Protein AF-A0A951BFP6-F1 (afdb_monomer_lite)

Radius of gyration: 20.08 Å; chains: 1; bounding box: 48×33×45 Å

Foldseek 3Di:
DVLVVVLVVCCVVPNNVRSVCVCVVVVPDDDDPDQCPDPVRRDPVVNVVVCVVCVVVVVVVVVVVVVVCVVVVHDDDDDPPDPPPPPDDD

Sequence (90 aa):
AGIDGALRLAAELRGDEAAQAIQLHMAYAPEPPFDSGTPETAPPQILEQERRSVRTITVQREQTARRIAAKLGIAVSARKRGMSSHRRRA

pLDDT: mean 89.22, std 17.71, range [39.94, 98.81]

Structure (mmCIF, N/CA/C/O backbone):
data_AF-A0A951BFP6-F1
#
_entry.id   AF-A0A951BFP6-F1
#
loop_
_atom_site.group_PDB
_atom_site.id
_atom_site.type_symbol
_atom_site.label_atom_id
_atom_site.label_alt_id
_atom_site.label_comp_id
_atom_site.label_asym_id
_atom_site.label_entity_id
_atom_site.label_seq_id
_atom_site.pdbx_PDB_ins_code
_atom_site.Cartn_x
_atom_site.Cartn_y
_atom_site.Cartn_z
_atom_site.occupancy
_atom_site.B_iso_or_equiv
_atom_site.auth_seq_id
_atom_site.auth_comp_id
_atom_site.auth_asym_id
_atom_site.auth_atom_id
_atom_site.pdbx_PDB_model_num
ATOM 1 N N . ALA A 1 1 ? -0.781 -2.558 0.415 1.00 74.38 1 ALA A N 1
ATOM 2 C CA . ALA A 1 1 ? -1.365 -1.728 -0.655 1.00 74.38 1 ALA A CA 1
ATOM 3 C C . ALA A 1 1 ? -2.813 -2.158 -0.879 1.00 74.38 1 ALA A C 1
ATOM 5 O O . ALA A 1 1 ? -3.109 -3.336 -0.722 1.00 74.38 1 ALA A O 1
ATOM 6 N N . GLY A 1 2 ? -3.726 -1.221 -1.153 1.00 94.56 2 GLY A N 1
ATOM 7 C CA . GLY A 1 2 ? -5.163 -1.520 -1.251 1.00 94.56 2 GLY A CA 1
ATOM 8 C C . GLY A 1 2 ? -5.542 -2.364 -2.471 1.00 94.56 2 GLY A C 1
ATOM 9 O O . GLY A 1 2 ? -6.417 -3.211 -2.353 1.00 94.56 2 GLY A O 1
ATOM 10 N N . ILE A 1 3 ? -4.851 -2.177 -3.603 1.00 96.88 3 ILE A N 1
ATOM 11 C CA . ILE A 1 3 ? -5.127 -2.906 -4.851 1.00 96.88 3 ILE A CA 1
ATOM 12 C C . ILE A 1 3 ? -4.784 -4.391 -4.698 1.00 96.88 3 ILE A C 1
ATOM 14 O O . ILE A 1 3 ? -5.653 -5.226 -4.914 1.00 96.88 3 ILE A O 1
ATOM 18 N N . ASP A 1 4 ? -3.578 -4.723 -4.222 1.00 96.88 4 ASP A N 1
ATOM 19 C CA . ASP A 1 4 ? -3.189 -6.123 -3.977 1.00 96.88 4 ASP A CA 1
ATOM 20 C C . ASP A 1 4 ? -4.146 -6.812 -2.993 1.00 96.88 4 ASP A C 1
ATOM 22 O O . ASP A 1 4 ? -4.549 -7.957 -3.188 1.00 96.88 4 ASP A O 1
ATOM 26 N N . GLY A 1 5 ? -4.552 -6.089 -1.943 1.00 97.81 5 GLY A N 1
ATOM 27 C CA . GLY A 1 5 ? -5.532 -6.579 -0.977 1.00 97.81 5 GLY A CA 1
ATOM 28 C C . GLY A 1 5 ? -6.909 -6.819 -1.600 1.00 97.81 5 GLY A C 1
ATOM 29 O O . GLY A 1 5 ? -7.541 -7.829 -1.306 1.00 97.81 5 GLY A O 1
ATOM 30 N N . ALA A 1 6 ? -7.365 -5.928 -2.481 1.00 98.00 6 ALA A N 1
ATOM 31 C CA . ALA A 1 6 ? -8.640 -6.065 -3.176 1.00 98.00 6 ALA A CA 1
ATOM 32 C C . ALA A 1 6 ? -8.626 -7.202 -4.209 1.00 98.00 6 ALA A C 1
ATOM 34 O O . ALA A 1 6 ? -9.616 -7.918 -4.314 1.00 98.00 6 ALA A O 1
ATOM 35 N N . LEU A 1 7 ? -7.518 -7.410 -4.930 1.00 98.44 7 LEU A N 1
ATOM 36 C CA . LEU A 1 7 ? -7.358 -8.547 -5.843 1.00 98.44 7 LEU A CA 1
ATOM 37 C C . LEU A 1 7 ? -7.363 -9.875 -5.081 1.00 98.44 7 LEU A C 1
ATOM 39 O O . LEU A 1 7 ? -8.051 -10.809 -5.487 1.00 98.44 7 LEU A O 1
ATOM 43 N N . ARG A 1 8 ? -6.680 -9.939 -3.931 1.00 98.31 8 ARG A N 1
ATOM 44 C CA . ARG A 1 8 ? -6.745 -11.106 -3.042 1.00 98.31 8 ARG A CA 1
ATOM 45 C C . ARG A 1 8 ? -8.165 -11.357 -2.538 1.00 98.31 8 ARG A C 1
ATOM 47 O O . ARG A 1 8 ? -8.634 -12.486 -2.581 1.00 98.31 8 ARG A O 1
ATOM 54 N N . LEU A 1 9 ? -8.866 -10.306 -2.114 1.00 98.44 9 LEU A N 1
ATOM 55 C CA . LEU A 1 9 ? -10.261 -10.417 -1.695 1.00 98.44 9 LEU A CA 1
ATOM 56 C C . LEU A 1 9 ? -11.167 -10.876 -2.850 1.00 98.44 9 LEU A C 1
ATOM 58 O O . LEU A 1 9 ? -12.067 -11.681 -2.639 1.00 98.44 9 LEU A O 1
ATOM 62 N N . ALA A 1 10 ? -10.937 -10.397 -4.074 1.00 98.62 10 ALA A N 1
ATOM 63 C CA . ALA A 1 10 ? -11.679 -10.843 -5.250 1.00 98.62 10 ALA A CA 1
ATOM 64 C C . ALA A 1 10 ? -11.459 -12.338 -5.518 1.00 98.62 10 ALA A C 1
ATOM 66 O O . ALA A 1 10 ? -12.434 -13.045 -5.762 1.00 98.62 10 ALA A O 1
ATOM 67 N N . ALA A 1 11 ? -10.221 -12.824 -5.391 1.00 98.56 11 ALA A N 1
ATOM 68 C CA . ALA A 1 11 ? -9.905 -14.246 -5.502 1.00 98.56 11 ALA A CA 1
ATOM 69 C C . ALA A 1 11 ? -10.630 -15.067 -4.423 1.00 98.56 11 ALA A C 1
ATOM 71 O O . ALA A 1 11 ? -11.312 -16.041 -4.736 1.00 98.56 11 ALA A O 1
ATOM 72 N N . GLU A 1 12 ? -10.590 -14.616 -3.165 1.00 98.62 12 GLU A N 1
ATOM 73 C CA . GLU A 1 12 ? -11.276 -15.274 -2.043 1.00 98.62 12 GLU A CA 1
ATOM 74 C C . GLU A 1 12 ? -12.806 -15.321 -2.222 1.00 98.62 12 GLU A C 1
ATOM 76 O O . GLU A 1 12 ? -13.454 -16.275 -1.796 1.00 98.62 12 GLU A O 1
ATOM 81 N N . LEU A 1 13 ? -13.401 -14.310 -2.863 1.00 98.62 13 LEU A N 1
ATOM 82 C CA . LEU A 1 13 ? -14.855 -14.195 -3.015 1.00 98.62 13 LEU A CA 1
ATOM 83 C C . LEU A 1 13 ? -15.412 -14.746 -4.332 1.00 98.62 13 LEU A C 1
ATOM 85 O O . LEU A 1 13 ? -16.625 -14.962 -4.415 1.00 98.62 13 LEU A O 1
ATOM 89 N N . ARG A 1 14 ? -14.594 -14.852 -5.385 1.00 98.56 14 ARG A N 1
ATOM 90 C CA . ARG A 1 14 ? -15.040 -15.133 -6.764 1.00 98.56 14 ARG A CA 1
ATOM 91 C C . ARG A 1 14 ? -14.116 -16.066 -7.553 1.00 98.56 14 ARG A C 1
ATOM 93 O O . ARG A 1 14 ? -14.438 -16.358 -8.701 1.00 98.56 14 ARG A O 1
ATOM 100 N N . GLY A 1 15 ? -13.032 -16.548 -6.952 1.00 98.62 15 GLY A N 1
ATOM 101 C CA . GLY A 1 15 ? -12.047 -17.406 -7.602 1.00 98.62 15 GLY A CA 1
ATOM 102 C C . GLY A 1 15 ? -10.943 -16.631 -8.321 1.00 98.62 15 GLY A C 1
ATOM 103 O O . GLY A 1 15 ? -11.066 -15.436 -8.620 1.00 98.62 15 GLY A O 1
ATOM 104 N N . ASP A 1 16 ? -9.850 -17.337 -8.596 1.00 98.56 16 ASP A N 1
ATOM 105 C CA . ASP A 1 16 ? -8.629 -16.765 -9.159 1.00 98.56 16 ASP A CA 1
ATOM 106 C C . ASP A 1 16 ? -8.852 -16.201 -10.568 1.00 98.56 16 ASP A C 1
ATOM 108 O O . ASP A 1 16 ? -8.311 -15.140 -10.882 1.00 98.56 16 ASP A O 1
ATOM 112 N N . GLU A 1 17 ? -9.688 -16.830 -11.406 1.00 98.75 17 GLU A N 1
ATOM 113 C CA . GLU A 1 17 ? -9.950 -16.338 -12.765 1.00 98.75 17 GLU A CA 1
ATOM 114 C C . GLU A 1 17 ? -10.610 -14.953 -12.755 1.00 98.75 17 GLU A C 1
ATOM 116 O O . GLU A 1 17 ? -10.267 -14.091 -13.565 1.00 98.75 17 GLU A O 1
ATOM 121 N N . ALA A 1 18 ? -11.525 -14.705 -11.812 1.00 98.69 18 ALA A N 1
ATOM 122 C CA . ALA A 1 18 ? -12.173 -13.405 -11.668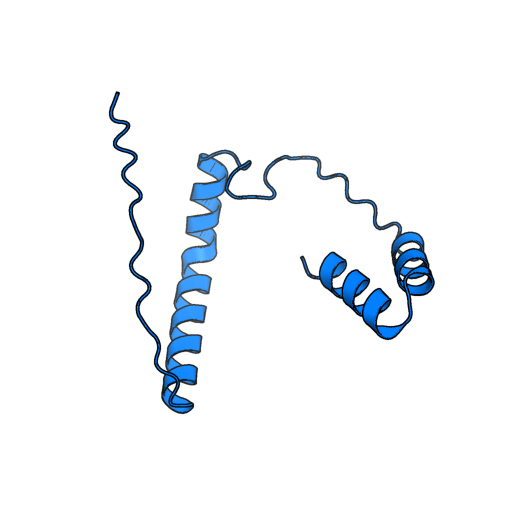 1.00 98.69 18 ALA A CA 1
ATOM 123 C C . ALA A 1 18 ? -11.171 -12.326 -11.229 1.00 98.69 18 ALA A C 1
ATOM 125 O O . ALA A 1 18 ? -11.180 -11.217 -11.767 1.00 98.69 18 ALA A O 1
ATOM 126 N N . ALA A 1 19 ? -10.279 -12.646 -10.288 1.00 98.75 19 ALA A N 1
ATOM 127 C CA . ALA A 1 19 ? -9.228 -11.729 -9.852 1.00 98.75 19 ALA A CA 1
ATOM 128 C C . ALA A 1 19 ? -8.228 -11.422 -10.979 1.00 98.75 19 ALA A C 1
ATOM 130 O O . ALA A 1 19 ? -7.892 -10.257 -11.194 1.00 98.75 19 ALA A O 1
ATOM 131 N N . GLN A 1 20 ? -7.811 -12.436 -11.743 1.00 98.69 20 GLN A N 1
ATOM 132 C CA . GLN A 1 20 ? -6.924 -12.276 -12.900 1.00 98.69 20 GLN A CA 1
ATOM 133 C C . GLN A 1 20 ? -7.582 -11.447 -14.011 1.00 98.69 20 GLN A C 1
ATOM 135 O O . GLN A 1 20 ? -6.940 -10.563 -14.579 1.00 98.69 20 GLN A O 1
ATOM 140 N N . ALA A 1 21 ? -8.873 -11.661 -14.284 1.00 98.81 21 ALA A N 1
ATOM 141 C CA . ALA A 1 21 ? -9.625 -10.854 -15.242 1.00 98.81 21 ALA A CA 1
ATOM 142 C C . ALA A 1 21 ? -9.699 -9.380 -14.815 1.00 98.81 21 ALA A C 1
ATOM 144 O O . ALA A 1 21 ? -9.501 -8.494 -15.644 1.00 98.81 21 ALA A O 1
ATOM 145 N N . ILE A 1 22 ? -9.924 -9.101 -13.525 1.00 98.62 22 ILE A N 1
ATOM 146 C CA . ILE A 1 22 ? -9.909 -7.734 -12.976 1.00 98.62 22 ILE A CA 1
ATOM 147 C C . ILE A 1 22 ? -8.513 -7.112 -13.101 1.00 98.62 22 ILE A C 1
ATOM 149 O O . ILE A 1 22 ? -8.388 -5.963 -13.531 1.00 98.62 22 ILE A O 1
ATOM 153 N N . GLN A 1 23 ? -7.466 -7.864 -12.748 1.00 98.69 23 GLN A N 1
ATOM 154 C CA . GLN A 1 23 ? -6.080 -7.414 -12.855 1.00 98.69 23 GLN A CA 1
ATOM 155 C C . GLN A 1 23 ? -5.729 -7.031 -14.300 1.00 98.69 23 GLN A C 1
ATOM 157 O O . GLN A 1 23 ? -5.173 -5.956 -14.534 1.00 98.69 23 GLN A O 1
ATOM 162 N N . LEU A 1 24 ? -6.098 -7.878 -15.265 1.00 98.62 24 LEU A N 1
ATOM 163 C CA . LEU A 1 24 ? -5.885 -7.635 -16.690 1.00 98.62 24 LEU A CA 1
ATOM 164 C C . LEU A 1 24 ? -6.724 -6.460 -17.202 1.00 98.62 24 LEU A C 1
ATOM 166 O O . LEU A 1 24 ? -6.203 -5.613 -17.922 1.00 98.62 24 LEU A O 1
ATOM 170 N N . HIS A 1 25 ? -7.998 -6.378 -16.811 1.00 98.44 25 HIS A N 1
ATOM 171 C CA . HIS A 1 25 ? -8.908 -5.313 -17.237 1.00 98.44 25 HIS A CA 1
ATOM 172 C C . HIS A 1 25 ? -8.380 -3.919 -16.884 1.00 98.44 25 HIS A C 1
ATOM 174 O O . HIS A 1 25 ? -8.509 -2.996 -17.686 1.00 98.44 25 HIS A O 1
ATOM 180 N N . MET A 1 26 ? -7.751 -3.767 -15.715 1.00 97.88 26 MET A N 1
ATOM 181 C CA . MET A 1 26 ? -7.145 -2.495 -15.313 1.00 97.88 26 MET A CA 1
ATOM 182 C C . MET A 1 26 ? -5.685 -2.325 -15.773 1.00 97.88 26 MET A C 1
ATOM 184 O O . MET A 1 26 ? -5.069 -1.317 -15.436 1.00 97.88 26 MET A O 1
ATOM 188 N N . ALA A 1 27 ? -5.120 -3.311 -16.481 1.00 97.81 27 ALA A N 1
ATOM 189 C CA . ALA A 1 27 ? -3.699 -3.391 -16.822 1.00 97.81 27 ALA A CA 1
ATOM 190 C C . ALA A 1 27 ? -2.773 -3.211 -15.598 1.00 97.81 27 ALA A C 1
ATOM 192 O O . ALA A 1 27 ? -1.786 -2.475 -15.642 1.00 97.81 27 ALA A O 1
ATOM 193 N N . TYR A 1 28 ? -3.090 -3.876 -14.479 1.00 97.56 28 TYR A N 1
ATOM 194 C CA . TYR A 1 28 ? -2.296 -3.775 -13.250 1.00 97.56 28 TYR A CA 1
ATOM 195 C C . TYR A 1 28 ? -1.032 -4.632 -13.317 1.00 97.56 28 TYR A C 1
ATOM 197 O O . TYR A 1 28 ? -0.994 -5.781 -12.865 1.00 97.56 28 TYR A O 1
ATOM 205 N N . ALA A 1 29 ? 0.005 -4.020 -13.878 1.00 97.38 29 ALA A N 1
ATOM 206 C CA . ALA A 1 29 ? 1.377 -4.502 -13.925 1.00 97.38 29 ALA A CA 1
ATOM 207 C C . ALA A 1 29 ? 2.303 -3.385 -13.405 1.00 97.38 29 ALA A C 1
ATOM 209 O O . ALA A 1 29 ? 2.831 -2.606 -14.198 1.00 97.38 29 ALA A O 1
ATOM 210 N N . PRO A 1 30 ? 2.436 -3.217 -12.074 1.00 94.62 30 PRO A N 1
ATOM 211 C CA . PRO A 1 30 ? 3.231 -2.126 -11.526 1.00 94.62 30 PRO A CA 1
ATOM 212 C C . PRO A 1 30 ? 4.720 -2.300 -11.861 1.00 94.62 30 PRO A C 1
ATOM 214 O O . PRO A 1 30 ? 5.320 -3.317 -11.524 1.00 94.62 30 PRO A O 1
ATOM 217 N N . GLU A 1 31 ? 5.323 -1.265 -12.448 1.00 95.88 31 GLU A N 1
ATOM 218 C CA . GLU A 1 31 ? 6.766 -1.146 -12.704 1.00 95.88 31 GLU A CA 1
ATOM 219 C C . GLU A 1 31 ? 7.270 0.177 -12.094 1.00 95.88 31 GLU A C 1
ATOM 221 O O . GLU A 1 31 ? 7.309 1.212 -12.765 1.00 95.88 31 GLU A O 1
ATOM 226 N N . PRO A 1 32 ? 7.557 0.212 -10.777 1.00 94.75 32 PRO A N 1
ATOM 227 C CA . PRO A 1 32 ? 7.957 1.447 -10.117 1.00 94.75 32 PRO A CA 1
ATOM 228 C C . PRO A 1 32 ? 9.305 1.959 -10.656 1.00 94.75 32 PRO A C 1
ATOM 230 O O . PRO A 1 32 ? 10.273 1.202 -10.673 1.00 94.75 32 PRO A O 1
ATOM 233 N N . PRO A 1 33 ? 9.425 3.251 -11.013 1.00 96.56 33 PRO A N 1
ATOM 234 C CA . PRO A 1 33 ? 10.671 3.808 -11.550 1.00 96.56 33 PRO A CA 1
ATOM 235 C C . PRO A 1 33 ? 11.757 4.048 -10.486 1.00 96.56 33 PRO A C 1
ATOM 237 O O . PRO A 1 33 ? 12.889 4.382 -10.827 1.00 96.56 33 PRO A O 1
ATOM 240 N N . PHE A 1 34 ? 11.424 3.913 -9.198 1.00 97.25 34 PHE A N 1
ATOM 241 C CA . PHE A 1 34 ? 12.340 4.128 -8.078 1.00 97.25 34 PHE A CA 1
ATOM 242 C C . PHE A 1 34 ? 12.226 2.999 -7.056 1.00 97.25 34 PHE A C 1
ATOM 244 O O . PHE A 1 34 ? 11.119 2.602 -6.683 1.00 97.25 34 PHE A O 1
ATOM 251 N N . ASP A 1 35 ? 13.363 2.562 -6.515 1.00 96.12 35 ASP A N 1
ATOM 252 C CA . ASP A 1 35 ? 13.409 1.621 -5.395 1.00 96.12 35 ASP A CA 1
ATOM 253 C C . ASP A 1 35 ? 13.315 2.369 -4.057 1.00 96.12 35 ASP A C 1
ATOM 255 O O . ASP A 1 35 ? 14.287 2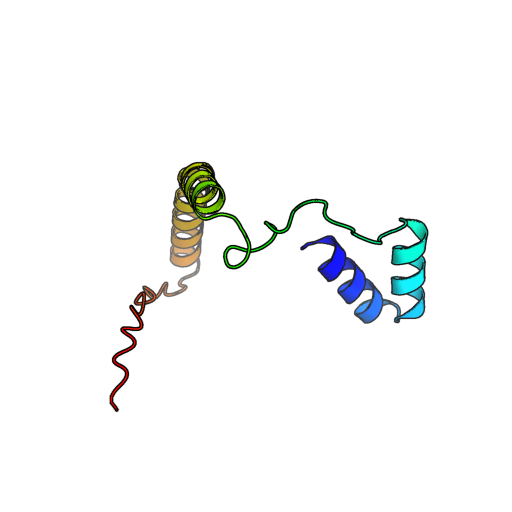.598 -3.344 1.00 96.12 35 ASP A O 1
ATOM 259 N N . SER A 1 36 ? 12.132 2.897 -3.755 1.00 97.12 36 SER A N 1
ATOM 260 C CA . SER A 1 36 ? 11.868 3.620 -2.498 1.00 97.12 36 SER A CA 1
ATOM 261 C C . SER A 1 36 ? 10.508 3.273 -1.897 1.00 97.12 36 SER A C 1
ATOM 263 O O . SER A 1 36 ? 9.959 4.024 -1.095 1.00 97.12 36 SER A O 1
ATOM 265 N N . GLY A 1 37 ? 9.955 2.122 -2.292 1.00 94.88 37 GLY A N 1
ATOM 266 C CA . GLY A 1 37 ? 8.659 1.632 -1.820 1.00 94.88 37 GLY A CA 1
ATOM 267 C C . GLY A 1 37 ? 8.674 1.108 -0.381 1.00 94.88 37 GLY A C 1
ATOM 268 O O . GLY A 1 37 ? 7.609 0.921 0.208 1.00 94.88 37 GLY A O 1
ATOM 269 N N . THR A 1 38 ? 9.857 0.878 0.199 1.00 95.94 38 THR A N 1
ATOM 270 C CA . THR A 1 38 ? 10.019 0.367 1.567 1.00 95.94 38 THR A CA 1
ATOM 271 C C . THR A 1 38 ? 11.066 1.168 2.345 1.00 95.94 38 THR A C 1
ATOM 273 O O . THR A 1 38 ? 11.981 1.723 1.734 1.00 95.94 38 THR A O 1
ATOM 276 N N . PRO A 1 39 ? 10.978 1.241 3.687 1.00 96.50 39 PRO A N 1
ATOM 277 C CA . PRO A 1 39 ? 12.018 1.864 4.505 1.00 96.50 39 PRO A CA 1
ATOM 278 C C . PRO A 1 39 ? 13.409 1.247 4.327 1.00 96.50 39 PRO A C 1
ATOM 280 O O . PRO A 1 39 ? 14.402 1.935 4.540 1.00 96.50 39 PRO A O 1
ATOM 283 N N . GLU A 1 40 ? 13.475 -0.040 3.991 1.00 97.38 40 GLU A N 1
ATOM 284 C CA . GLU A 1 40 ? 14.715 -0.791 3.817 1.00 97.38 40 GLU A CA 1
ATOM 285 C C . GLU A 1 40 ? 15.430 -0.438 2.510 1.00 97.38 40 GLU A C 1
ATOM 287 O O . GLU A 1 40 ? 16.660 -0.454 2.480 1.00 97.38 40 GLU A O 1
ATOM 292 N N . THR A 1 41 ? 14.680 -0.108 1.452 1.00 97.06 41 THR A N 1
ATOM 293 C CA . THR A 1 41 ? 15.246 0.212 0.132 1.00 97.06 41 THR A CA 1
ATOM 294 C C . THR A 1 41 ? 15.328 1.708 -0.164 1.00 97.06 41 THR A C 1
ATOM 296 O O . THR A 1 41 ? 16.184 2.142 -0.932 1.00 97.06 41 THR A O 1
ATOM 299 N N . ALA A 1 42 ? 14.504 2.530 0.491 1.00 97.88 42 ALA A N 1
ATOM 300 C CA . ALA A 1 42 ? 14.515 3.973 0.286 1.00 97.88 42 ALA A CA 1
ATOM 301 C C . ALA A 1 42 ? 15.849 4.628 0.710 1.00 97.88 42 ALA A C 1
ATOM 303 O O . ALA A 1 42 ? 16.406 4.290 1.761 1.00 97.88 42 ALA A O 1
ATOM 304 N N . PRO A 1 43 ? 16.332 5.654 -0.023 1.00 98.19 43 PRO A N 1
ATOM 305 C CA . PRO A 1 43 ? 17.477 6.447 0.403 1.00 98.19 43 PRO A CA 1
ATOM 306 C C . PRO A 1 43 ? 17.258 7.033 1.810 1.00 98.19 43 PRO A C 1
ATOM 308 O O . PRO A 1 43 ? 16.181 7.580 2.078 1.00 98.19 43 PRO A O 1
ATOM 311 N N . PRO A 1 44 ? 18.266 7.013 2.706 1.00 97.94 44 PRO A N 1
ATOM 312 C CA . PRO A 1 44 ? 18.093 7.432 4.101 1.00 97.94 44 PRO A CA 1
ATOM 313 C C . PRO A 1 44 ? 17.517 8.844 4.270 1.00 97.94 44 PRO A C 1
ATOM 315 O O . PRO A 1 44 ? 16.706 9.085 5.163 1.00 97.94 44 PRO A O 1
ATOM 318 N N . GLN A 1 45 ? 17.901 9.767 3.385 1.00 98.00 45 GLN A N 1
ATOM 319 C CA . GLN A 1 45 ? 17.425 11.152 3.387 1.00 98.00 45 GLN A CA 1
ATOM 320 C C . GLN A 1 45 ? 15.931 11.248 3.042 1.00 98.00 45 GLN A C 1
ATOM 322 O O . GLN A 1 45 ? 15.197 11.986 3.698 1.00 98.00 45 GLN A O 1
ATOM 327 N N . ILE A 1 46 ? 15.466 10.462 2.065 1.00 98.19 46 ILE A N 1
ATOM 328 C CA . ILE A 1 46 ? 14.052 10.399 1.669 1.00 98.19 46 ILE A CA 1
ATOM 329 C C . ILE A 1 46 ? 13.219 9.771 2.788 1.00 98.19 46 ILE A C 1
ATOM 331 O O . ILE A 1 46 ? 12.178 10.313 3.159 1.00 98.19 46 ILE A O 1
ATOM 335 N N . LEU A 1 47 ? 13.708 8.685 3.397 1.00 97.94 47 LEU A N 1
ATOM 336 C CA . LEU A 1 47 ? 13.054 8.062 4.548 1.00 97.94 47 LEU A CA 1
ATOM 337 C C . LEU A 1 47 ? 12.921 9.037 5.728 1.00 97.94 47 LEU A C 1
ATOM 339 O O . LEU A 1 47 ? 11.880 9.085 6.385 1.00 97.94 47 LEU A O 1
ATOM 343 N N . GLU A 1 48 ? 13.968 9.806 6.028 1.00 98.00 48 GLU A N 1
ATOM 344 C CA . GLU A 1 48 ? 13.924 10.793 7.106 1.00 98.00 48 GLU A CA 1
ATOM 345 C C . GLU A 1 48 ? 12.958 11.941 6.792 1.00 98.00 48 GLU A C 1
ATOM 347 O O . GLU A 1 48 ? 12.158 12.320 7.655 1.00 98.00 48 GLU A O 1
ATOM 352 N N . GLN A 1 49 ? 12.991 12.464 5.565 1.00 97.94 49 GLN A N 1
ATOM 353 C CA . GLN A 1 49 ? 12.060 13.492 5.108 1.00 97.94 49 GLN A CA 1
ATOM 354 C C . GLN A 1 49 ? 10.609 13.024 5.252 1.00 97.94 49 GLN A C 1
ATOM 356 O O . GLN A 1 49 ? 9.793 13.741 5.835 1.00 97.94 49 GLN A O 1
ATOM 361 N N . GLU A 1 50 ? 10.296 11.812 4.795 1.00 97.56 50 GLU A N 1
ATOM 362 C CA . GLU A 1 50 ? 8.933 11.287 4.857 1.00 97.56 50 GLU A CA 1
ATOM 363 C C . GLU A 1 50 ? 8.493 10.999 6.297 1.00 97.56 50 GLU A C 1
ATOM 365 O O . GLU A 1 50 ? 7.380 11.328 6.700 1.00 97.56 50 GLU A O 1
ATOM 370 N N . ARG A 1 51 ? 9.387 10.500 7.160 1.00 96.56 51 ARG A N 1
ATOM 371 C CA . ARG A 1 51 ? 9.092 10.366 8.600 1.00 96.56 51 ARG A CA 1
ATOM 372 C C . ARG A 1 51 ? 8.739 11.699 9.254 1.00 96.56 51 ARG A C 1
ATOM 374 O O . ARG A 1 51 ? 7.894 11.732 10.152 1.00 96.56 51 ARG A O 1
ATOM 381 N N . ARG A 1 52 ? 9.388 12.791 8.840 1.00 97.69 52 ARG A N 1
ATOM 382 C CA . ARG A 1 52 ? 9.057 14.138 9.322 1.00 97.69 52 ARG A CA 1
ATOM 383 C C . ARG A 1 52 ? 7.708 14.598 8.770 1.00 97.69 52 ARG A C 1
ATOM 385 O O . ARG A 1 52 ? 6.908 15.102 9.558 1.00 97.69 52 ARG A O 1
ATOM 392 N N . SER A 1 53 ? 7.438 14.384 7.479 1.00 96.94 53 SER A N 1
ATOM 393 C CA . SER A 1 53 ? 6.192 14.810 6.821 1.00 96.94 53 SER A CA 1
ATOM 394 C C . SER A 1 53 ? 4.958 14.170 7.480 1.00 96.94 53 SER A C 1
ATOM 396 O O . SER A 1 53 ? 4.005 14.868 7.836 1.00 96.94 53 SER A O 1
ATOM 398 N N . VAL A 1 54 ? 5.004 12.864 7.773 1.00 96.56 54 VAL A N 1
ATOM 399 C CA . VAL A 1 54 ? 3.866 12.123 8.347 1.00 96.56 54 VAL A CA 1
ATOM 400 C C . VAL A 1 54 ? 3.763 12.210 9.872 1.00 96.56 54 VAL A C 1
ATOM 402 O O . VAL A 1 54 ? 2.839 11.643 10.468 1.00 96.56 54 VAL A O 1
ATOM 405 N N . ARG A 1 55 ? 4.689 12.900 10.551 1.00 96.50 55 ARG A N 1
ATOM 406 C CA . ARG A 1 55 ? 4.741 12.927 12.023 1.00 96.50 55 ARG A CA 1
ATOM 407 C C . ARG A 1 55 ? 3.445 13.457 12.632 1.00 96.50 55 ARG A C 1
ATOM 409 O O . ARG A 1 55 ? 2.925 12.863 13.575 1.00 96.50 55 ARG A O 1
ATOM 416 N N . THR A 1 56 ? 2.909 14.545 12.084 1.00 97.19 56 THR A N 1
ATOM 417 C CA . THR A 1 56 ? 1.697 15.195 12.607 1.00 97.19 56 THR A CA 1
ATOM 418 C C . THR A 1 56 ? 0.485 14.274 12.513 1.00 97.19 56 THR A C 1
ATOM 420 O O . THR A 1 56 ? -0.178 14.030 13.522 1.00 97.19 56 THR A O 1
ATOM 423 N N . ILE A 1 57 ? 0.236 13.692 11.334 1.00 97.25 57 ILE A N 1
ATOM 424 C CA . ILE A 1 57 ? -0.894 12.777 11.140 1.00 97.25 57 ILE A CA 1
ATOM 425 C C . ILE A 1 57 ? -0.738 11.504 11.980 1.00 97.25 57 ILE A C 1
ATOM 427 O O . ILE A 1 57 ? -1.719 11.007 12.529 1.00 97.25 57 ILE A O 1
ATOM 431 N N . THR A 1 58 ? 0.489 11.002 12.151 1.00 96.19 58 THR A N 1
ATOM 432 C CA . TH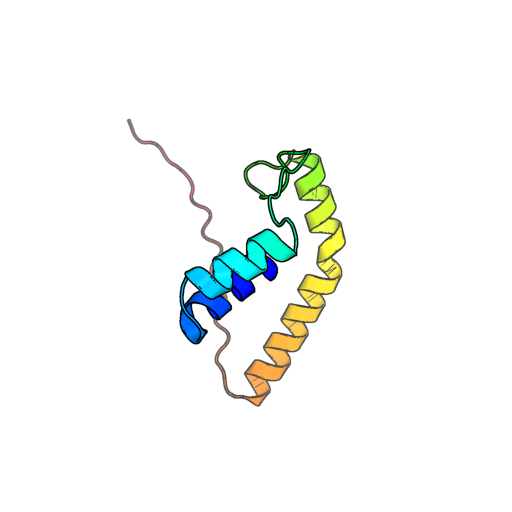R A 1 58 ? 0.766 9.827 12.991 1.00 96.19 58 THR A CA 1
ATOM 433 C C . THR A 1 58 ? 0.403 10.096 14.450 1.00 96.19 58 THR A C 1
ATOM 435 O O . THR A 1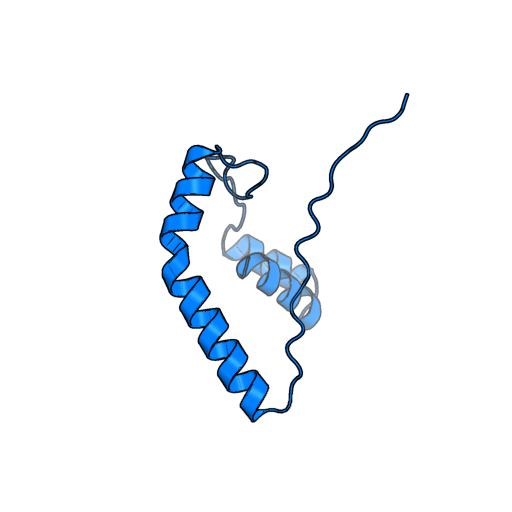 58 ? -0.343 9.321 15.046 1.00 96.19 58 THR A O 1
ATOM 438 N N . VAL A 1 59 ? 0.834 11.233 15.007 1.00 96.75 59 VAL A N 1
ATOM 439 C CA . VAL A 1 59 ? 0.500 11.624 16.388 1.00 96.75 59 VAL A CA 1
ATOM 440 C C . VAL A 1 59 ? -1.013 11.779 16.572 1.00 96.75 59 VAL A C 1
ATOM 442 O O . VAL A 1 59 ? -1.569 11.272 17.547 1.00 96.75 59 VAL A O 1
ATOM 445 N N . GLN A 1 60 ? -1.704 12.423 15.630 1.00 97.44 60 GLN A N 1
ATOM 446 C CA . GLN A 1 60 ? -3.161 12.603 15.693 1.00 97.44 60 GLN A CA 1
ATOM 447 C C . GLN A 1 60 ? -3.923 11.271 15.609 1.00 97.44 60 GLN A C 1
ATOM 449 O O . GLN A 1 60 ? -4.895 11.052 16.344 1.00 97.44 60 GLN A O 1
ATOM 454 N N . ARG A 1 61 ? -3.475 10.355 14.739 1.00 96.75 61 ARG A N 1
ATOM 455 C CA . ARG A 1 61 ? -4.033 9.000 14.622 1.00 96.75 61 ARG A CA 1
ATOM 456 C C . ARG A 1 61 ? -3.842 8.213 15.913 1.00 96.75 61 ARG A C 1
ATOM 458 O O . ARG A 1 61 ? -4.799 7.608 16.389 1.00 96.75 61 ARG A O 1
ATOM 465 N N . GLU A 1 62 ? -2.659 8.276 16.522 1.00 95.56 62 GLU A N 1
ATOM 466 C CA . GLU A 1 62 ? -2.397 7.634 17.815 1.00 95.56 62 GLU A CA 1
ATOM 467 C C . GLU A 1 62 ? -3.287 8.190 18.933 1.00 95.56 62 GLU A C 1
ATOM 469 O O . GLU A 1 62 ? -3.866 7.420 19.698 1.00 95.56 62 GLU A O 1
ATOM 474 N N . GLN A 1 63 ? -3.437 9.514 19.024 1.00 96.25 63 GLN A N 1
ATOM 475 C CA . GLN A 1 63 ? -4.318 10.152 20.009 1.00 96.25 63 GLN A CA 1
ATOM 476 C C . GLN A 1 63 ? -5.776 9.715 19.824 1.00 96.25 63 GLN A C 1
ATOM 478 O O . GLN A 1 63 ? -6.453 9.365 20.794 1.00 96.25 63 GLN A O 1
ATOM 483 N N . THR A 1 64 ? -6.247 9.683 18.576 1.00 96.44 64 THR A N 1
ATOM 484 C CA . THR A 1 64 ? -7.597 9.216 18.242 1.00 96.44 64 THR A CA 1
ATOM 485 C C . THR A 1 64 ? -7.782 7.754 18.630 1.00 96.44 64 THR A C 1
ATOM 487 O O . THR A 1 64 ? -8.750 7.432 19.319 1.00 96.44 64 THR A O 1
ATOM 490 N N . ALA A 1 65 ? -6.838 6.884 18.266 1.00 95.31 65 ALA A N 1
ATOM 491 C CA . ALA A 1 65 ? -6.882 5.467 18.606 1.00 95.31 65 ALA A CA 1
ATOM 492 C C . ALA A 1 65 ? -6.912 5.247 20.125 1.00 95.31 65 ALA A C 1
ATOM 494 O O . ALA A 1 65 ? -7.758 4.501 20.609 1.00 95.31 65 ALA A O 1
ATOM 495 N N . ARG A 1 66 ? -6.067 5.948 20.897 1.00 94.19 66 ARG A N 1
ATOM 496 C CA . ARG A 1 66 ? -6.061 5.867 22.371 1.00 94.19 66 ARG A CA 1
ATOM 497 C C . ARG A 1 66 ? -7.385 6.318 22.980 1.00 94.19 66 ARG A C 1
ATOM 499 O O . ARG A 1 66 ? -7.896 5.658 23.879 1.00 94.19 66 ARG A O 1
ATOM 506 N N . ARG A 1 67 ? -7.964 7.411 22.474 1.00 95.50 67 ARG A N 1
ATOM 507 C CA . ARG A 1 67 ? -9.265 7.918 22.934 1.00 95.50 67 ARG A CA 1
ATOM 508 C C . ARG A 1 67 ? -10.383 6.904 22.700 1.00 95.50 67 ARG A C 1
ATOM 510 O O . ARG A 1 67 ? -11.223 6.722 23.575 1.00 95.50 67 ARG A O 1
ATOM 517 N N . ILE A 1 68 ? -10.413 6.262 21.533 1.00 96.75 68 ILE A N 1
ATOM 518 C CA . ILE A 1 68 ? -11.422 5.242 21.222 1.00 96.75 68 ILE A CA 1
ATOM 519 C C . ILE A 1 68 ? -11.170 3.958 22.018 1.00 96.75 68 ILE A C 1
ATOM 521 O O . ILE A 1 68 ? -12.111 3.422 22.590 1.00 96.75 68 ILE A O 1
ATOM 525 N N . ALA A 1 69 ? -9.918 3.517 22.148 1.00 96.12 69 ALA A N 1
ATOM 526 C CA . ALA A 1 69 ? -9.562 2.356 22.961 1.00 96.12 69 ALA A CA 1
ATOM 527 C C . ALA A 1 69 ? -10.011 2.521 24.421 1.00 96.12 69 ALA A C 1
ATOM 529 O O . ALA A 1 69 ? -10.639 1.619 24.965 1.00 96.12 69 ALA A O 1
ATOM 530 N N . ALA A 1 70 ? -9.790 3.699 25.018 1.00 94.62 70 ALA A N 1
ATOM 531 C CA . ALA A 1 70 ? -10.261 4.007 26.368 1.00 94.62 70 ALA A CA 1
ATOM 532 C C . ALA A 1 70 ? -11.792 3.921 26.486 1.00 94.62 70 ALA A C 1
ATOM 534 O O . ALA A 1 70 ? -12.300 3.334 27.437 1.00 94.62 70 ALA A O 1
ATOM 535 N N . LYS A 1 71 ? -12.535 4.444 25.498 1.00 95.62 71 LYS A N 1
ATOM 536 C CA . LYS A 1 71 ? -14.005 4.335 25.459 1.00 95.62 71 LYS A CA 1
ATOM 537 C C . LYS A 1 71 ? -14.499 2.893 25.330 1.00 95.62 71 LYS A C 1
ATOM 539 O O . LYS A 1 71 ? -15.575 2.586 25.823 1.00 95.62 71 LYS A O 1
ATOM 544 N N . LEU A 1 72 ? -13.735 2.036 24.656 1.00 96.75 72 LEU A N 1
ATOM 545 C CA . LEU A 1 72 ? -14.071 0.631 24.422 1.00 96.75 72 LEU A CA 1
ATOM 546 C C . LEU A 1 72 ? -13.508 -0.317 25.497 1.00 96.75 72 LEU A C 1
ATOM 548 O O . LEU A 1 72 ? -13.672 -1.526 25.371 1.00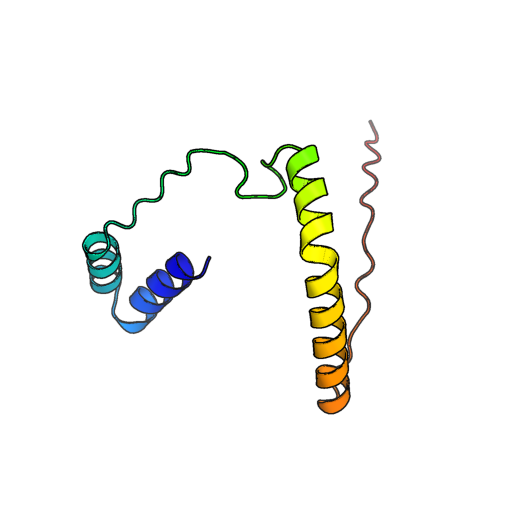 96.75 72 LEU A O 1
ATOM 552 N N . GLY A 1 73 ? -12.821 0.194 26.526 1.00 94.75 73 GLY A N 1
ATOM 553 C CA . GLY A 1 73 ? -12.189 -0.637 27.559 1.00 94.75 73 GLY A CA 1
ATOM 554 C C . GLY A 1 73 ? -11.002 -1.474 27.060 1.00 94.75 73 GLY A C 1
ATOM 555 O O . GLY A 1 73 ? -10.625 -2.453 27.697 1.00 94.75 73 GLY A O 1
ATOM 556 N N . ILE A 1 74 ? -10.401 -1.110 25.923 1.00 94.25 74 ILE A N 1
ATOM 557 C CA . ILE A 1 74 ? -9.265 -1.827 25.332 1.00 94.25 74 ILE A CA 1
ATOM 558 C C . ILE A 1 74 ? -7.968 -1.337 25.984 1.00 94.25 74 ILE A C 1
ATOM 560 O O . ILE A 1 74 ? -7.600 -0.165 25.866 1.00 94.25 74 ILE A O 1
ATOM 564 N N . ALA A 1 75 ? -7.236 -2.244 26.635 1.00 85.81 75 ALA A N 1
ATOM 565 C CA . ALA A 1 75 ? -5.933 -1.939 27.215 1.00 85.81 75 ALA A CA 1
ATOM 566 C C . ALA A 1 75 ? -4.891 -1.660 26.116 1.00 85.81 75 ALA A C 1
ATOM 568 O O . ALA A 1 75 ? -4.564 -2.529 25.308 1.00 85.81 75 ALA A O 1
ATOM 569 N N . VAL A 1 76 ? -4.331 -0.447 26.095 1.00 80.31 76 VAL A N 1
ATOM 570 C CA . VAL A 1 76 ? -3.249 -0.077 25.170 1.00 80.31 76 VAL A CA 1
ATOM 571 C C . VAL A 1 76 ? -1.904 -0.317 25.855 1.00 80.31 76 VAL A C 1
ATOM 573 O O . VAL A 1 76 ? -1.445 0.504 26.647 1.00 80.31 76 VAL A O 1
ATOM 576 N N . SER A 1 77 ? -1.249 -1.440 25.560 1.00 74.44 77 SER A N 1
ATOM 577 C CA . SER A 1 77 ? 0.101 -1.714 26.067 1.00 74.44 77 SER A CA 1
ATOM 578 C C . SER A 1 77 ? 1.151 -0.883 25.324 1.00 74.44 77 SER A C 1
ATOM 580 O O . SER A 1 77 ? 1.198 -0.862 24.092 1.00 74.44 77 SER A O 1
ATOM 582 N N . ALA A 1 78 ? 2.052 -0.230 26.061 1.00 61.94 78 ALA A N 1
ATOM 583 C CA . ALA A 1 78 ? 3.213 0.427 25.470 1.00 61.94 78 ALA A CA 1
ATOM 584 C C . ALA A 1 78 ? 4.189 -0.635 24.934 1.00 61.94 78 ALA A C 1
ATOM 586 O O . ALA A 1 78 ? 4.820 -1.363 25.702 1.00 61.94 78 ALA A O 1
ATOM 587 N N . ARG A 1 79 ? 4.333 -0.742 23.608 1.00 63.66 79 ARG A N 1
ATOM 588 C CA . ARG A 1 79 ? 5.337 -1.627 23.003 1.00 63.66 79 ARG A CA 1
ATOM 589 C C . ARG A 1 79 ? 6.733 -1.084 23.349 1.00 63.66 79 ARG A C 1
ATOM 591 O O . ARG A 1 79 ? 7.083 0.019 22.929 1.00 63.66 79 ARG A O 1
ATOM 598 N N . LYS A 1 80 ? 7.541 -1.841 24.104 1.00 46.69 80 LYS A N 1
ATOM 599 C CA . LYS A 1 80 ? 8.974 -1.545 24.287 1.00 46.69 80 LYS A CA 1
ATOM 600 C C . LYS A 1 80 ? 9.633 -1.577 22.905 1.00 46.69 80 LYS A C 1
ATOM 602 O O . LYS A 1 80 ? 9.656 -2.625 22.265 1.00 46.69 80 LYS A O 1
ATOM 607 N N . ARG A 1 81 ? 10.157 -0.445 22.426 1.00 50.97 81 ARG A N 1
ATOM 608 C CA . ARG A 1 81 ? 11.035 -0.429 21.248 1.00 50.97 81 ARG A CA 1
ATOM 609 C C . ARG A 1 81 ? 12.331 -1.140 21.632 1.00 50.97 81 ARG A C 1
ATOM 611 O O . ARG A 1 81 ? 13.186 -0.550 22.282 1.00 50.97 81 ARG A O 1
ATOM 618 N N . GLY A 1 82 ? 12.435 -2.424 21.302 1.00 40.44 82 GLY A N 1
ATOM 619 C CA . GLY A 1 82 ? 13.661 -3.193 21.470 1.00 40.44 82 GLY A CA 1
ATOM 620 C C . GLY A 1 82 ? 14.742 -2.649 20.541 1.00 40.44 82 GLY A C 1
ATOM 621 O O . GLY A 1 82 ? 14.711 -2.901 19.342 1.00 40.44 82 GLY A O 1
ATOM 622 N N . MET A 1 83 ? 15.694 -1.900 21.097 1.00 42.62 83 MET A N 1
ATOM 623 C CA . MET A 1 83 ? 17.021 -1.728 20.509 1.00 42.62 83 MET A CA 1
ATOM 624 C C . MET A 1 83 ? 17.685 -3.108 20.467 1.00 42.62 83 MET A C 1
ATOM 626 O O . MET A 1 83 ? 18.174 -3.595 21.484 1.00 42.62 83 MET A O 1
ATOM 630 N N . SER A 1 84 ? 17.677 -3.758 19.304 1.00 40.66 84 SER A N 1
ATOM 631 C CA . SER A 1 84 ? 18.494 -4.949 19.069 1.00 40.66 84 SER A CA 1
ATOM 632 C C . SER A 1 84 ? 19.948 -4.510 18.891 1.00 40.66 84 SER A C 1
ATOM 634 O O . SER A 1 84 ? 20.411 -4.238 17.785 1.00 40.66 84 SER A O 1
ATOM 636 N N . SER A 1 85 ? 20.667 -4.380 20.008 1.00 42.16 85 SER A N 1
ATOM 637 C CA . SER A 1 85 ? 22.123 -4.291 20.010 1.00 42.16 85 SER A CA 1
ATOM 638 C C . SER A 1 85 ? 22.685 -5.630 19.529 1.00 42.16 85 SER A C 1
ATOM 640 O O . SER A 1 85 ? 22.759 -6.590 20.300 1.00 42.16 85 SER A O 1
ATOM 642 N N . HIS A 1 86 ? 23.083 -5.704 18.262 1.00 39.94 86 HIS A N 1
ATOM 643 C CA . HIS A 1 86 ? 23.901 -6.799 17.752 1.00 39.94 86 HIS A CA 1
ATOM 644 C C . HIS A 1 86 ? 25.287 -6.743 18.412 1.00 39.94 86 HIS A C 1
ATOM 646 O O . HIS A 1 86 ? 26.229 -6.170 17.874 1.00 39.94 86 HIS A O 1
ATOM 652 N N . ARG A 1 87 ? 25.430 -7.353 19.594 1.00 50.69 87 ARG A N 1
ATOM 653 C CA . ARG A 1 87 ? 26.735 -7.833 20.061 1.00 5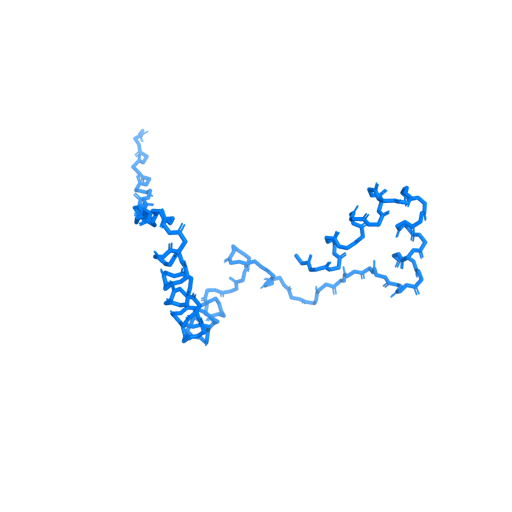0.69 87 ARG A CA 1
ATOM 654 C C . ARG A 1 87 ? 27.012 -9.145 19.333 1.00 50.69 87 ARG A C 1
ATOM 656 O O . ARG A 1 87 ? 26.536 -10.193 19.762 1.00 50.69 87 ARG A O 1
ATOM 663 N N . ARG A 1 88 ? 27.765 -9.095 18.231 1.00 55.09 88 ARG A N 1
ATOM 664 C CA . ARG A 1 88 ? 28.435 -10.293 17.711 1.00 55.09 88 ARG A CA 1
ATOM 665 C C . ARG A 1 88 ? 29.569 -10.634 18.678 1.00 55.09 88 ARG A C 1
ATOM 667 O O . ARG A 1 88 ? 30.494 -9.849 18.852 1.00 55.09 88 ARG A O 1
ATOM 674 N N . ARG A 1 89 ? 29.430 -11.772 19.357 1.00 45.47 89 ARG A N 1
ATOM 675 C CA . ARG A 1 89 ? 30.538 -12.522 19.948 1.00 45.47 89 ARG A CA 1
ATOM 676 C C . ARG A 1 89 ? 31.063 -13.458 18.860 1.00 45.47 89 ARG A C 1
ATOM 678 O O . ARG A 1 89 ? 30.279 -14.271 18.379 1.00 45.47 89 ARG A O 1
ATOM 685 N N . ALA A 1 90 ? 32.328 -13.306 18.499 1.00 42.38 90 ALA A N 1
ATOM 686 C CA . ALA A 1 90 ? 33.282 -14.345 18.108 1.00 42.38 90 ALA A CA 1
ATOM 687 C C . ALA A 1 90 ? 34.615 -13.634 17.866 1.00 42.38 90 ALA A C 1
ATOM 689 O O . ALA A 1 90 ? 34.603 -12.681 17.055 1.00 42.38 90 ALA A O 1
#

Secondary structure (DSSP, 8-state):
-HHHHHHHHHHHHH-HHHHHHHHHHTT-----SSS-SSTTTS-HHHHHHHHHHTHHHHHHHHHHHHHHHHHTT-----------------